Protein AF-A0A8T4ITV7-F1 (afdb_monomer)

Foldseek 3Di:
DDADPQADKDAPPVPRDIDGDGPLLRQLVVCVVVPDDLVVSLVVSCVVVVPVPDQSSVVSVVSVVVCVVVVNDDD

InterPro domains:
  IPR008792 Coenzyme PQQ synthesis protein D [PF05402] (8-73)
  IPR041881 Coenzyme PQQ synthesis protein D superfamily [G3DSA:1.10.10.1150] (2-74)

pLDDT: mean 86.11, std 7.14, range [59.28, 93.19]

Solvent-accessible surface area (backbone atoms only — not comparable to full-atom values): 4418 Å² total; per-residue (Å²): 120,46,85,51,98,73,24,33,36,41,68,38,86,90,78,74,49,73,48,75,32,50,62,69,57,31,49,45,52,53,38,45,75,74,68,46,51,68,65,57,35,25,50,52,50,39,71,76,40,71,87,65,76,84,47,46,56,61,50,48,52,49,51,53,49,53,35,36,74,66,64,74,41,84,132

Organism: NCBI:txid299421

Mean predicted aligned error: 4.42 Å

Sequence (75 aa):
MVESEDGIVFLNGRTGRYWQLNGTGSEVVRLLLSGETVESAATRLQEQFPGETVQAVSDVHALVRQLQDAKLLAR

Nearest PDB structures (foldseek):
  6jx3-assembly1_B  TM=9.086E-01  e=8.052E-04  Thermobifida fusca
  5v1u-assembly2_B  TM=8.561E-01  e=3.944E-03  Thermobaculum terrenum ATCC BAA-798
  3g2b-assembly1_A-2  TM=6.212E-01  e=1.080E-01  Xanthomonas campestris pv. campestris
  2jps-assembly1_A  TM=5.637E-01  e=1.336E+00  Saccharomyces cerevisiae
  8hkr-assembly1_B  TM=6.346E-01  e=2.590E+00  Mycobacterium tuberculosis H37Rv

Structure (mmCIF, N/CA/C/O backbone):
data_AF-A0A8T4ITV7-F1
#
_entry.id   AF-A0A8T4ITV7-F1
#
loop_
_atom_site.group_PDB
_atom_site.id
_atom_site.type_symbol
_atom_site.label_atom_id
_atom_site.label_alt_id
_atom_site.label_comp_id
_atom_site.label_asym_id
_atom_site.label_entity_id
_atom_site.label_seq_id
_atom_site.pdbx_PDB_ins_code
_atom_site.Cartn_x
_atom_site.Cartn_y
_atom_site.Cartn_z
_atom_site.occupancy
_atom_site.B_iso_or_equiv
_atom_site.auth_seq_id
_atom_site.auth_comp_id
_atom_site.auth_asym_id
_atom_site.auth_atom_id
_atom_site.pdbx_PDB_model_num
ATOM 1 N N . MET A 1 1 ? 8.311 -7.673 -1.228 1.00 82.81 1 MET A N 1
ATOM 2 C CA . MET A 1 1 ? 8.501 -6.358 -0.591 1.00 82.81 1 MET A CA 1
ATOM 3 C C . MET A 1 1 ? 9.870 -6.367 0.056 1.00 82.81 1 MET A C 1
ATOM 5 O O . MET A 1 1 ? 10.217 -7.397 0.622 1.00 82.81 1 MET A O 1
ATOM 9 N N . VAL A 1 2 ? 10.639 -5.292 -0.074 1.00 88.19 2 VAL A N 1
ATOM 10 C CA . VA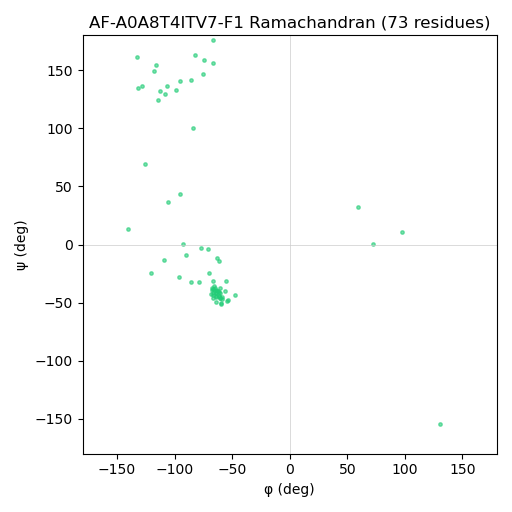L A 1 2 ? 11.934 -5.122 0.602 1.00 88.19 2 VAL A CA 1
ATOM 11 C C . VAL A 1 2 ? 11.914 -3.777 1.318 1.00 88.19 2 VAL A C 1
ATOM 13 O O . VAL A 1 2 ? 11.425 -2.799 0.752 1.00 88.19 2 VAL A O 1
ATOM 16 N N . GLU A 1 3 ? 12.407 -3.741 2.553 1.00 85.12 3 GLU A N 1
ATOM 17 C CA . GLU A 1 3 ? 12.603 -2.491 3.289 1.00 85.12 3 GLU A CA 1
ATOM 18 C C . GLU A 1 3 ? 13.959 -1.867 2.936 1.00 85.12 3 GLU A C 1
ATOM 20 O O . GLU A 1 3 ? 14.955 -2.565 2.744 1.00 85.12 3 GLU A O 1
ATOM 25 N N . SER A 1 4 ? 13.974 -0.545 2.828 1.00 83.06 4 SER A N 1
ATOM 26 C CA . SER A 1 4 ? 15.126 0.309 2.549 1.00 83.06 4 SER A CA 1
ATOM 27 C C . SER A 1 4 ? 15.123 1.473 3.545 1.00 83.06 4 SER A C 1
ATOM 29 O O . SER A 1 4 ? 14.091 1.780 4.145 1.00 83.06 4 SER A O 1
ATOM 31 N N . GLU A 1 5 ? 16.269 2.135 3.709 1.00 78.81 5 GLU A N 1
ATOM 32 C CA . GLU A 1 5 ? 16.402 3.354 4.520 1.00 78.81 5 GLU A CA 1
ATOM 33 C C . GLU A 1 5 ? 15.421 4.457 4.081 1.00 78.81 5 GLU A C 1
ATOM 35 O O . GLU A 1 5 ? 14.898 5.183 4.923 1.00 78.81 5 GLU A O 1
ATOM 40 N N . ASP A 1 6 ? 15.090 4.515 2.787 1.00 76.19 6 ASP A N 1
ATOM 41 C CA . ASP A 1 6 ? 14.195 5.524 2.209 1.00 76.19 6 ASP A CA 1
ATOM 42 C C . ASP A 1 6 ? 12.715 5.089 2.153 1.00 76.19 6 ASP A C 1
ATOM 44 O O . ASP A 1 6 ? 11.869 5.830 1.646 1.00 76.19 6 ASP A O 1
ATOM 48 N N . GLY A 1 7 ? 12.381 3.883 2.632 1.00 84.81 7 GLY A N 1
ATOM 49 C CA . GLY A 1 7 ? 11.016 3.349 2.634 1.00 84.81 7 GLY A CA 1
ATOM 50 C C . GLY A 1 7 ? 10.892 1.936 2.063 1.00 84.81 7 GLY A C 1
ATOM 51 O O . GLY A 1 7 ? 11.820 1.131 2.098 1.00 84.81 7 GLY A O 1
ATOM 52 N N . ILE A 1 8 ? 9.708 1.596 1.558 1.00 91.19 8 ILE A N 1
ATOM 53 C CA . ILE A 1 8 ? 9.393 0.254 1.057 1.00 91.19 8 ILE A CA 1
ATOM 54 C C . ILE A 1 8 ? 9.511 0.192 -0.464 1.00 91.19 8 ILE A C 1
ATOM 56 O O . ILE A 1 8 ? 8.925 1.003 -1.183 1.00 91.19 8 ILE A O 1
ATOM 60 N N . VAL A 1 9 ? 10.186 -0.848 -0.960 1.00 90.62 9 VAL A N 1
ATOM 61 C CA . VAL A 1 9 ? 10.268 -1.167 -2.386 1.00 90.62 9 VAL A CA 1
ATOM 62 C C . VAL A 1 9 ? 9.446 -2.413 -2.719 1.00 90.62 9 VAL A C 1
ATOM 64 O O . VAL A 1 9 ? 9.581 -3.492 -2.126 1.00 90.62 9 VAL A O 1
ATOM 67 N N . PHE A 1 10 ? 8.606 -2.275 -3.738 1.00 89.62 10 PHE A N 1
ATOM 68 C CA . PHE A 1 10 ? 7.862 -3.353 -4.369 1.00 89.62 10 PHE A CA 1
ATOM 69 C C . PHE A 1 10 ? 8.457 -3.679 -5.731 1.00 89.62 10 PHE A C 1
ATOM 71 O O . PHE A 1 10 ? 8.715 -2.785 -6.529 1.00 89.62 10 PHE A O 1
ATOM 78 N N . LEU A 1 11 ? 8.598 -4.969 -6.022 1.00 88.00 11 LEU A N 1
ATOM 79 C CA . LEU A 1 11 ? 8.937 -5.479 -7.345 1.00 88.00 11 LEU A CA 1
ATOM 80 C C . LEU A 1 11 ? 7.746 -6.277 -7.868 1.00 88.00 11 LEU A C 1
ATOM 82 O O . LEU A 1 11 ? 7.318 -7.243 -7.234 1.00 88.00 11 LEU A O 1
ATOM 86 N N . ASN A 1 12 ? 7.236 -5.918 -9.043 1.00 85.50 12 ASN A N 1
ATOM 87 C CA . ASN A 1 12 ? 6.299 -6.776 -9.756 1.00 85.50 12 ASN A CA 1
ATOM 88 C C . ASN A 1 12 ? 7.105 -7.806 -10.552 1.00 85.50 12 ASN A C 1
ATOM 90 O O . ASN A 1 12 ? 7.594 -7.520 -11.644 1.00 85.50 12 ASN A O 1
ATOM 94 N N . GLY A 1 13 ? 7.209 -9.023 -10.015 1.00 83.50 13 GLY A N 1
ATOM 95 C CA . GLY A 1 13 ? 7.997 -10.104 -10.617 1.00 83.50 13 GLY A CA 1
ATOM 96 C C . GLY A 1 13 ? 7.538 -10.542 -12.014 1.00 83.50 13 GLY A C 1
ATOM 97 O O . GLY A 1 13 ? 8.291 -11.212 -12.710 1.00 83.50 13 GLY A O 1
ATOM 98 N N . ARG A 1 14 ? 6.333 -10.154 -12.457 1.00 85.88 14 ARG A N 1
ATOM 99 C CA . ARG A 1 14 ? 5.832 -10.462 -13.808 1.00 85.88 14 ARG A CA 1
ATOM 100 C C . ARG A 1 14 ? 6.272 -9.440 -14.850 1.00 85.88 14 ARG A C 1
ATOM 102 O O . ARG A 1 14 ? 6.422 -9.798 -16.010 1.00 85.88 14 ARG A O 1
ATOM 109 N N . THR A 1 15 ? 6.419 -8.174 -14.458 1.00 87.81 15 THR A N 1
ATOM 110 C CA . THR A 1 15 ? 6.750 -7.072 -15.382 1.00 87.81 15 THR A CA 1
ATOM 111 C C . THR A 1 15 ? 8.172 -6.542 -15.209 1.00 87.81 15 THR A C 1
ATOM 113 O O . THR A 1 15 ? 8.634 -5.783 -16.053 1.00 87.81 15 THR A O 1
ATOM 116 N N . GLY A 1 16 ? 8.857 -6.900 -14.117 1.00 88.44 16 GLY A N 1
ATOM 117 C CA . GLY A 1 16 ? 10.185 -6.386 -13.769 1.00 88.44 16 GLY A CA 1
ATOM 118 C C . GLY A 1 16 ? 10.190 -4.932 -13.283 1.00 88.44 16 GLY A C 1
ATOM 119 O O . GLY A 1 16 ? 11.248 -4.397 -12.968 1.00 88.44 16 GLY A O 1
ATOM 120 N N . ARG A 1 17 ? 9.025 -4.278 -13.204 1.00 89.00 17 ARG A N 1
ATOM 121 C CA . ARG A 1 17 ? 8.903 -2.903 -12.706 1.00 89.00 17 ARG A CA 1
ATOM 122 C C . ARG A 1 17 ? 9.026 -2.864 -11.187 1.00 89.00 17 ARG A C 1
ATOM 124 O O . ARG A 1 17 ? 8.549 -3.776 -10.509 1.00 89.00 17 ARG A O 1
ATOM 131 N N . TYR A 1 18 ? 9.607 -1.785 -10.670 1.00 89.25 18 TYR A N 1
ATOM 132 C CA . TYR A 1 18 ? 9.652 -1.505 -9.240 1.00 89.25 18 TYR A CA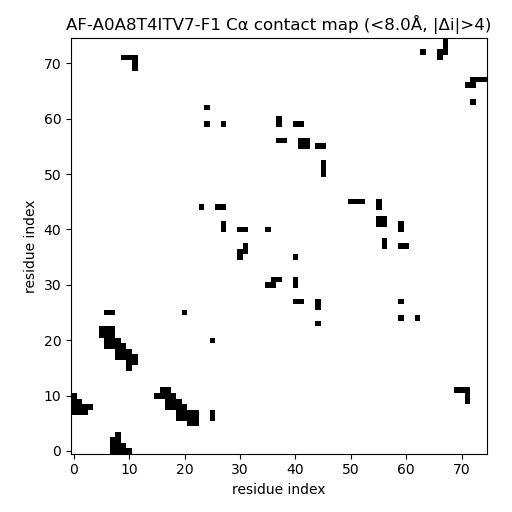 1
ATOM 133 C C . TYR A 1 18 ? 8.880 -0.229 -8.889 1.00 89.25 18 TYR A C 1
ATOM 135 O O . TYR A 1 18 ? 8.701 0.658 -9.725 1.00 89.25 18 TYR A O 1
ATOM 143 N N . TRP A 1 19 ? 8.418 -0.167 -7.644 1.00 89.88 19 TRP A N 1
ATOM 144 C CA . TRP A 1 19 ? 7.763 0.982 -7.028 1.00 89.88 19 TRP A CA 1
ATOM 145 C C . TRP A 1 19 ? 8.415 1.217 -5.678 1.00 89.88 19 TRP A C 1
ATOM 147 O O . TRP A 1 19 ? 8.615 0.267 -4.925 1.00 89.88 19 TRP A O 1
ATOM 157 N N . GLN A 1 20 ? 8.719 2.470 -5.373 1.00 91.19 20 GLN A N 1
ATOM 158 C CA . GLN A 1 20 ? 9.215 2.882 -4.070 1.00 91.19 20 GLN A CA 1
ATOM 159 C C . GLN A 1 20 ? 8.158 3.754 -3.409 1.00 91.19 20 GLN A C 1
ATOM 161 O O . GLN A 1 20 ? 7.617 4.664 -4.040 1.00 91.19 20 GLN A O 1
ATOM 166 N N . LEU A 1 21 ? 7.855 3.455 -2.154 1.00 89.38 21 LEU A N 1
ATOM 167 C CA . LEU A 1 21 ? 6.995 4.280 -1.326 1.00 89.38 21 LEU A CA 1
ATOM 168 C C . LEU A 1 21 ? 7.850 5.222 -0.491 1.00 89.38 21 LEU A C 1
ATOM 170 O O . LEU A 1 21 ? 8.885 4.820 0.035 1.00 89.38 21 LEU A O 1
ATOM 174 N N . ASN A 1 22 ? 7.380 6.459 -0.342 1.00 86.25 22 ASN A N 1
ATOM 175 C CA . ASN A 1 22 ? 7.922 7.386 0.645 1.00 86.25 22 ASN A CA 1
ATOM 176 C C . ASN A 1 22 ? 7.613 6.896 2.076 1.00 86.25 22 ASN A C 1
ATOM 178 O O . ASN A 1 22 ? 6.906 5.900 2.265 1.00 86.25 22 ASN A O 1
ATOM 182 N N . GLY A 1 23 ? 8.125 7.595 3.093 1.00 85.06 23 GLY A N 1
ATOM 183 C CA . GLY A 1 23 ? 7.929 7.218 4.499 1.00 85.06 23 GLY A CA 1
ATOM 184 C C . GLY A 1 23 ? 6.453 7.043 4.876 1.00 85.06 23 GLY A C 1
ATOM 185 O O . GLY A 1 23 ? 6.071 6.003 5.407 1.00 85.06 23 GLY A 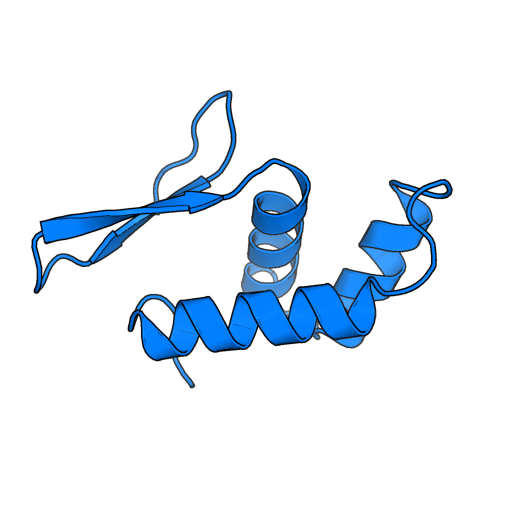O 1
ATOM 186 N N . THR A 1 24 ? 5.610 8.002 4.494 1.00 87.31 24 THR A N 1
ATOM 187 C CA . THR A 1 24 ? 4.163 7.990 4.746 1.00 87.31 24 THR A CA 1
ATOM 188 C C . THR A 1 24 ? 3.475 6.780 4.113 1.00 87.31 24 THR A C 1
ATOM 190 O O . THR A 1 24 ? 2.785 6.024 4.791 1.00 87.31 24 THR A O 1
ATOM 193 N N . GLY A 1 25 ? 3.699 6.534 2.819 1.00 88.19 25 GLY A N 1
ATOM 194 C CA . GLY A 1 25 ? 3.105 5.396 2.119 1.00 88.19 25 GLY A CA 1
ATOM 195 C C . GLY A 1 25 ? 3.633 4.048 2.610 1.00 88.19 25 GLY A C 1
ATOM 196 O O . GLY A 1 25 ? 2.893 3.064 2.633 1.00 88.19 25 GLY A O 1
ATOM 197 N N . SER A 1 26 ? 4.893 4.003 3.045 1.00 90.81 26 SER A N 1
ATOM 198 C CA . SER A 1 26 ? 5.484 2.813 3.660 1.00 90.81 26 SER A CA 1
ATOM 199 C C . SER A 1 26 ? 4.782 2.456 4.966 1.00 90.81 26 SER A C 1
ATOM 201 O O . SER A 1 26 ? 4.479 1.288 5.201 1.00 90.81 26 SER A O 1
ATOM 203 N N . GLU A 1 27 ? 4.467 3.459 5.786 1.00 89.94 27 GLU A N 1
ATOM 204 C CA . GLU A 1 27 ? 3.758 3.247 7.043 1.00 89.94 27 GLU A CA 1
ATOM 205 C C . GLU A 1 27 ? 2.324 2.765 6.827 1.00 89.94 27 GLU A C 1
ATOM 207 O O . GLU A 1 27 ? 1.903 1.783 7.435 1.00 89.94 27 GLU A O 1
ATOM 212 N N . VAL A 1 28 ? 1.606 3.360 5.870 1.00 90.94 28 VAL A N 1
ATOM 213 C CA . VAL A 1 28 ? 0.274 2.883 5.466 1.00 90.94 28 VAL A CA 1
ATOM 214 C C . VAL A 1 28 ? 0.308 1.407 5.088 1.00 90.94 28 VAL A C 1
ATOM 216 O O . VAL A 1 28 ? -0.513 0.624 5.559 1.00 90.94 28 VAL A O 1
ATOM 219 N N . VAL A 1 29 ? 1.266 1.003 4.252 1.00 90.38 29 VAL A N 1
ATOM 220 C CA . VAL A 1 29 ? 1.409 -0.399 3.849 1.00 90.38 29 VAL A CA 1
ATOM 221 C C . VAL A 1 29 ? 1.675 -1.304 5.049 1.00 90.38 29 VAL A C 1
ATOM 223 O O . VAL A 1 29 ? 1.086 -2.381 5.116 1.00 90.38 29 VAL A O 1
ATOM 226 N N . ARG A 1 30 ? 2.519 -0.890 6.002 1.00 90.19 30 ARG A N 1
ATOM 227 C CA . ARG A 1 30 ? 2.784 -1.674 7.218 1.00 90.19 30 ARG A CA 1
ATOM 228 C C . ARG A 1 30 ? 1.522 -1.892 8.048 1.00 90.19 30 ARG A C 1
ATOM 230 O O . ARG A 1 30 ? 1.261 -3.029 8.436 1.00 90.19 30 ARG A O 1
ATOM 237 N N . LEU A 1 31 ? 0.726 -0.845 8.258 1.00 91.81 31 LEU A N 1
ATOM 238 C CA . LEU A 1 31 ? -0.534 -0.919 9.006 1.00 91.81 31 LEU A CA 1
ATOM 239 C C . LEU A 1 31 ? -1.562 -1.816 8.297 1.00 91.81 31 LEU A C 1
ATOM 241 O O . LEU A 1 31 ? -2.215 -2.649 8.916 1.00 91.81 31 LEU A O 1
ATOM 245 N N . LEU A 1 32 ? -1.672 -1.727 6.972 1.00 90.88 32 LEU A N 1
ATOM 246 C CA . LEU A 1 32 ? -2.576 -2.607 6.226 1.00 90.88 32 LEU A CA 1
ATOM 247 C C . LEU A 1 32 ? -2.118 -4.075 6.271 1.00 90.88 32 LEU A C 1
ATOM 249 O O . LEU A 1 32 ? -2.942 -4.980 6.400 1.00 90.88 32 LEU A O 1
ATOM 253 N N . LEU A 1 33 ? -0.807 -4.335 6.206 1.00 88.62 33 LEU A N 1
ATOM 254 C CA . LEU A 1 33 ? -0.251 -5.689 6.318 1.00 88.62 33 LEU A CA 1
ATOM 255 C C . LEU A 1 33 ? -0.373 -6.276 7.732 1.00 88.62 33 LEU A C 1
ATOM 257 O O . LEU A 1 33 ? -0.409 -7.500 7.863 1.00 88.62 33 LEU A O 1
ATOM 261 N N . SER A 1 34 ? -0.468 -5.443 8.775 1.00 90.81 34 SER A N 1
ATOM 262 C CA . SER A 1 34 ? -0.780 -5.896 10.138 1.00 90.81 34 SER A CA 1
ATOM 263 C C . SER A 1 34 ? -2.270 -6.210 10.345 1.00 90.81 34 SER A C 1
ATOM 265 O O . SER A 1 34 ? -2.643 -6.716 11.403 1.00 90.81 34 SER A O 1
ATOM 267 N N . GLY A 1 35 ? -3.108 -5.982 9.326 1.00 91.56 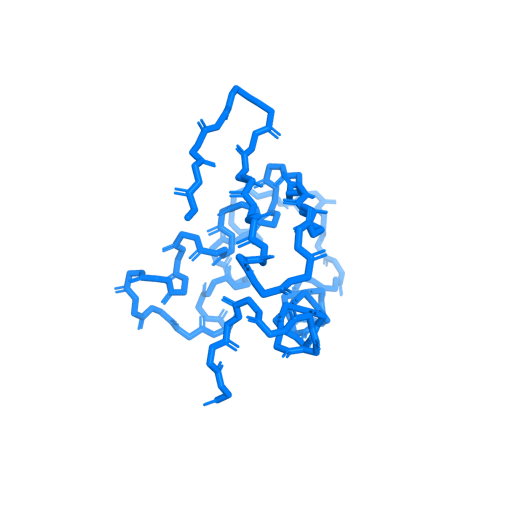35 GLY A N 1
ATOM 268 C CA . GLY A 1 35 ? -4.539 -6.284 9.332 1.00 91.56 35 GLY A CA 1
ATOM 269 C C . GLY A 1 35 ? -5.434 -5.091 9.661 1.00 91.56 35 GLY A C 1
ATOM 270 O O . GLY A 1 35 ? -6.627 -5.281 9.893 1.00 91.56 35 GLY A O 1
ATOM 271 N N . GLU A 1 36 ? -4.896 -3.872 9.694 1.00 93.19 36 GLU A N 1
ATOM 272 C CA . GLU A 1 36 ? -5.712 -2.681 9.910 1.00 93.19 36 GLU A CA 1
ATOM 273 C C . GLU A 1 36 ? -6.532 -2.291 8.684 1.00 93.19 36 GLU A C 1
ATOM 275 O O . GLU A 1 36 ? -6.223 -2.640 7.543 1.00 93.19 36 GLU A O 1
ATOM 280 N N . THR A 1 37 ? -7.590 -1.517 8.928 1.00 92.44 37 THR A N 1
ATOM 281 C CA . THR A 1 37 ? -8.384 -0.918 7.856 1.00 92.44 37 THR A CA 1
ATOM 282 C C . THR A 1 37 ? -7.730 0.366 7.350 1.00 92.44 37 THR A C 1
ATOM 284 O O . THR A 1 37 ? -6.892 0.973 8.021 1.00 92.44 37 THR A O 1
ATOM 287 N N . VAL A 1 38 ? -8.153 0.817 6.169 1.00 90.81 38 VAL A N 1
ATOM 288 C CA . VAL A 1 38 ? -7.722 2.097 5.587 1.00 90.81 38 VAL A CA 1
ATOM 289 C C . VAL A 1 38 ? -8.011 3.268 6.528 1.00 90.81 38 VAL A C 1
ATOM 291 O O . VAL A 1 38 ? -7.178 4.157 6.681 1.00 90.81 38 VAL A O 1
ATOM 294 N N . GLU A 1 39 ? -9.161 3.250 7.194 1.00 91.31 39 GLU A N 1
ATOM 295 C CA . GLU A 1 39 ? -9.585 4.290 8.128 1.00 91.31 39 GLU A CA 1
ATOM 296 C C . GLU A 1 39 ? -8.686 4.317 9.370 1.00 91.31 39 GLU A C 1
ATOM 298 O O . GLU A 1 39 ? -8.204 5.383 9.743 1.00 91.31 39 GLU A O 1
ATOM 303 N N . SER A 1 40 ? -8.392 3.150 9.958 1.00 91.75 40 SER A N 1
ATOM 304 C CA . SER A 1 40 ? -7.469 3.033 11.098 1.00 91.75 40 SER A CA 1
ATOM 305 C C . SER A 1 40 ? -6.062 3.509 10.733 1.00 91.75 40 SER A C 1
ATOM 307 O O . SER A 1 40 ? -5.457 4.295 11.466 1.00 91.75 40 SER A O 1
ATOM 309 N N . ALA A 1 41 ? -5.571 3.112 9.554 1.00 92.06 41 ALA A N 1
ATOM 310 C CA . ALA A 1 41 ? -4.271 3.542 9.060 1.00 92.06 41 ALA A CA 1
ATOM 311 C C . ALA A 1 41 ? -4.210 5.066 8.869 1.00 92.06 41 ALA A C 1
ATOM 313 O O . ALA A 1 41 ? -3.254 5.706 9.298 1.00 92.06 41 ALA A O 1
ATOM 314 N N . ALA A 1 42 ? -5.252 5.667 8.289 1.00 90.50 42 ALA A N 1
ATOM 315 C CA . ALA A 1 42 ? -5.338 7.112 8.107 1.00 90.50 42 ALA A CA 1
ATOM 316 C C . ALA A 1 42 ? -5.432 7.882 9.433 1.00 90.50 42 ALA A C 1
ATOM 318 O O . ALA A 1 42 ? -4.880 8.979 9.532 1.00 90.50 42 ALA A O 1
ATOM 319 N N . THR A 1 43 ? -6.116 7.339 10.445 1.00 90.19 43 THR A N 1
ATOM 320 C CA . THR A 1 43 ? -6.151 7.921 11.795 1.00 90.19 43 THR A CA 1
ATOM 321 C C . TH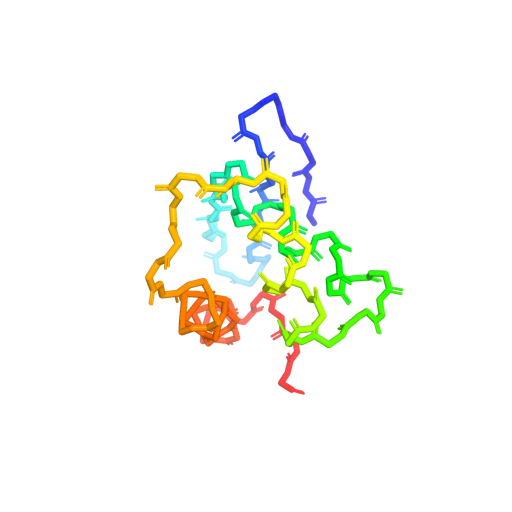R A 1 43 ? -4.763 7.911 12.425 1.00 90.19 43 THR A C 1
ATOM 323 O O . THR A 1 43 ? -4.292 8.963 12.850 1.00 90.19 43 THR A O 1
ATOM 326 N N . ARG A 1 44 ? -4.061 6.772 12.407 1.00 88.69 44 ARG A N 1
ATOM 327 C CA . ARG A 1 44 ? -2.694 6.680 12.948 1.00 88.69 44 ARG A CA 1
ATOM 328 C C . ARG A 1 44 ? -1.713 7.606 12.248 1.00 88.69 44 ARG A C 1
ATOM 330 O O . ARG A 1 44 ? -0.854 8.208 12.883 1.00 88.69 44 ARG A O 1
ATOM 337 N N . LEU A 1 45 ? -1.871 7.757 10.941 1.00 87.12 45 LEU A N 1
ATOM 338 C CA . LEU A 1 45 ? -1.037 8.646 10.151 1.00 87.12 45 LEU A CA 1
ATOM 339 C C . LEU A 1 45 ? -1.250 10.117 10.535 1.00 87.12 45 LEU A C 1
ATOM 341 O O . LEU A 1 45 ? -0.288 10.868 10.646 1.00 87.12 45 LEU A O 1
ATOM 345 N N . GLN A 1 46 ? -2.491 10.521 10.819 1.00 87.25 46 GLN A N 1
ATOM 346 C CA . GLN A 1 46 ? -2.789 11.861 11.338 1.00 87.25 46 GLN A CA 1
ATOM 347 C C . GLN A 1 46 ? -2.248 12.075 12.756 1.00 87.25 46 GLN A C 1
ATOM 349 O O . GLN A 1 46 ? -1.767 13.163 13.063 1.00 87.25 46 GLN A O 1
ATOM 354 N N . GLU A 1 47 ? -2.298 11.052 13.614 1.00 86.88 47 GLU A N 1
ATOM 355 C CA . GLU A 1 47 ? -1.711 11.104 14.961 1.00 86.88 47 GLU A CA 1
ATOM 356 C C . GLU A 1 47 ? -0.185 11.265 14.909 1.00 86.88 47 GLU A C 1
ATOM 358 O O . GLU A 1 47 ? 0.391 12.015 15.697 1.00 86.88 47 GLU A O 1
ATOM 363 N N . GLN A 1 48 ? 0.469 10.590 13.962 1.00 83.50 48 GLN A N 1
ATOM 364 C CA . GLN A 1 48 ? 1.919 10.626 13.784 1.00 83.50 48 GLN A CA 1
ATOM 365 C C . GLN A 1 48 ? 2.403 11.897 13.066 1.00 83.50 48 GLN A C 1
ATOM 367 O O . GLN A 1 48 ? 3.485 12.399 13.373 1.00 83.50 48 GLN A O 1
ATOM 372 N N . PHE A 1 49 ? 1.595 12.440 12.148 1.00 79.94 49 PHE A N 1
ATOM 373 C CA . PHE A 1 49 ? 1.904 13.625 11.340 1.00 79.94 49 PHE A CA 1
ATOM 374 C C . PHE A 1 49 ? 0.811 14.706 11.476 1.00 79.94 49 PHE A C 1
ATOM 376 O O . PHE A 1 49 ? 0.103 15.015 10.513 1.00 79.94 49 PHE A O 1
ATOM 383 N N . PRO A 1 50 ? 0.680 15.352 12.652 1.00 73.12 50 PRO A N 1
ATOM 384 C CA . PRO A 1 50 ? -0.414 16.287 12.942 1.00 73.12 50 PRO A CA 1
ATOM 385 C C . PRO A 1 50 ? -0.445 17.549 12.054 1.00 73.12 50 PRO A C 1
ATOM 387 O O . PRO A 1 50 ? -1.443 18.271 12.056 1.00 73.12 50 PRO A O 1
ATOM 390 N N . GLY A 1 51 ? 0.614 17.819 11.279 1.00 69.38 51 GLY A N 1
ATOM 391 C CA . GLY A 1 51 ? 0.714 18.951 10.346 1.00 69.38 51 GLY A CA 1
ATOM 392 C C . GLY A 1 51 ? 0.232 18.688 8.911 1.00 69.38 51 GLY A C 1
ATOM 393 O O . GLY A 1 51 ? 0.123 19.640 8.143 1.00 69.38 51 GLY A O 1
ATOM 394 N N . GLU A 1 52 ? -0.072 17.439 8.537 1.00 64.69 52 GLU A N 1
ATOM 395 C CA . GLU A 1 52 ? -0.463 17.044 7.165 1.00 64.69 52 GLU A CA 1
ATOM 396 C C . GLU A 1 52 ? -1.977 16.738 7.047 1.00 64.69 52 GLU A C 1
ATOM 398 O O . GLU A 1 52 ? -2.435 15.836 6.347 1.00 64.69 52 GLU A O 1
ATOM 403 N N . THR A 1 53 ? -2.797 17.494 7.777 1.00 60.78 53 THR A N 1
ATOM 404 C CA . THR A 1 53 ? -4.131 17.086 8.256 1.00 60.78 53 THR A CA 1
ATOM 405 C C . THR A 1 53 ? -5.331 17.500 7.393 1.00 60.78 53 THR A C 1
ATOM 407 O O . THR A 1 53 ? -6.363 17.893 7.929 1.00 60.78 53 THR A O 1
ATOM 410 N N . VAL A 1 54 ? -5.282 17.378 6.060 1.00 59.28 54 VAL A N 1
ATOM 411 C CA . VAL A 1 54 ? -6.498 17.667 5.252 1.00 59.28 54 VAL A CA 1
ATOM 412 C C . VAL A 1 54 ? -7.003 16.492 4.411 1.00 59.28 54 VAL A C 1
ATOM 414 O O . VAL A 1 54 ? -8.202 16.438 4.142 1.00 59.28 54 VAL A O 1
ATOM 417 N N . GLN A 1 55 ? -6.175 15.510 4.029 1.00 76.38 55 GLN A N 1
ATOM 418 C CA . GLN A 1 55 ? -6.616 14.468 3.080 1.00 76.38 55 GLN A CA 1
ATOM 419 C C . GLN A 1 55 ? -6.143 13.036 3.370 1.00 76.38 55 GLN A C 1
ATOM 421 O O . GLN A 1 55 ? -6.387 12.161 2.544 1.00 76.38 55 GLN A O 1
ATOM 426 N N . ALA A 1 56 ? -5.608 12.741 4.561 1.00 80.00 56 ALA A N 1
ATOM 427 C CA . ALA A 1 56 ? -4.999 11.440 4.880 1.00 80.00 56 ALA A CA 1
ATOM 428 C C . ALA A 1 56 ? -5.839 10.209 4.472 1.00 80.00 56 ALA A C 1
ATOM 430 O O . ALA A 1 56 ? -5.312 9.280 3.872 1.00 80.00 56 ALA A O 1
ATOM 431 N N . VAL A 1 57 ? -7.156 10.200 4.715 1.00 84.88 57 VAL A N 1
ATOM 432 C CA . VAL A 1 57 ? -8.033 9.087 4.286 1.00 84.88 57 VAL A CA 1
ATOM 433 C C . VAL A 1 57 ? -8.090 8.962 2.758 1.00 84.88 57 VAL A C 1
ATOM 435 O O . VAL A 1 57 ? -7.970 7.866 2.210 1.00 84.88 57 VAL A O 1
ATOM 438 N N . SER A 1 58 ? -8.250 10.082 2.050 1.00 85.94 58 SER A N 1
ATOM 439 C CA . SER A 1 58 ? -8.260 10.112 0.58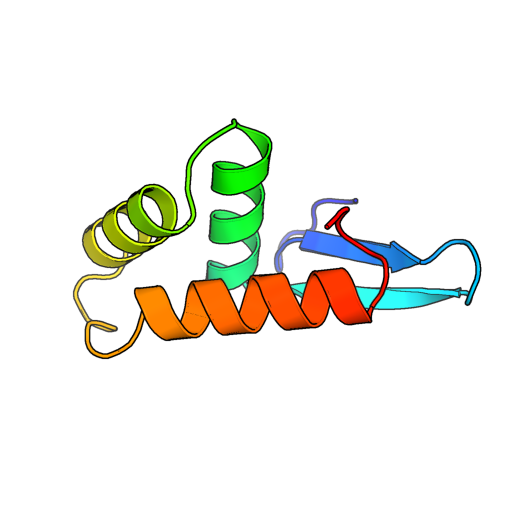2 1.00 85.94 58 SER A CA 1
ATOM 440 C C . SER A 1 58 ? -6.916 9.665 0.006 1.00 85.94 58 SER A C 1
ATOM 442 O O . SER A 1 58 ? -6.892 8.906 -0.965 1.00 85.94 58 SER A O 1
ATOM 444 N N . ASP A 1 59 ? -5.815 10.079 0.630 1.00 86.38 59 ASP A N 1
ATOM 445 C CA . ASP A 1 59 ? -4.455 9.744 0.212 1.00 86.38 59 ASP A CA 1
ATOM 446 C C . ASP A 1 59 ? -4.160 8.259 0.417 1.00 86.38 59 ASP A C 1
ATOM 448 O O . ASP A 1 59 ? -3.658 7.597 -0.494 1.00 86.38 59 ASP A O 1
ATOM 452 N N . VAL A 1 60 ? -4.573 7.693 1.556 1.00 89.69 60 VAL A N 1
ATOM 453 C CA . VAL A 1 60 ? -4.494 6.248 1.808 1.00 89.69 60 VAL A CA 1
ATOM 454 C C . VAL A 1 60 ? -5.314 5.478 0.773 1.00 89.69 60 VAL A C 1
ATOM 456 O O . VAL A 1 60 ? -4.812 4.527 0.170 1.00 89.69 60 VAL A O 1
ATOM 459 N N . HIS A 1 61 ? -6.550 5.899 0.486 1.00 91.19 61 HIS A N 1
ATOM 460 C CA . HIS A 1 61 ? -7.352 5.260 -0.559 1.00 91.19 61 HIS A CA 1
ATOM 461 C C . HIS A 1 61 ? -6.712 5.372 -1.949 1.00 91.19 61 HIS A C 1
ATOM 463 O O . HIS A 1 61 ? -6.772 4.420 -2.730 1.00 91.19 61 HIS A O 1
ATOM 469 N N . ALA A 1 62 ? -6.127 6.521 -2.291 1.00 91.62 62 ALA A N 1
ATOM 470 C CA . ALA A 1 62 ? -5.439 6.714 -3.562 1.00 91.62 62 ALA A CA 1
ATOM 471 C C . ALA A 1 62 ? -4.215 5.796 -3.676 1.00 91.62 62 ALA A C 1
ATOM 473 O O . ALA A 1 62 ? -4.058 5.130 -4.700 1.00 91.62 62 ALA A O 1
ATOM 474 N N . LEU A 1 63 ? -3.414 5.692 -2.614 1.00 91.06 63 LEU A N 1
ATOM 475 C CA . LEU A 1 63 ? -2.269 4.791 -2.542 1.00 91.06 63 LEU A CA 1
ATOM 476 C C . LEU A 1 63 ? -2.688 3.328 -2.730 1.00 91.06 63 LEU A C 1
ATOM 478 O O . LEU A 1 63 ? -2.133 2.638 -3.585 1.00 91.06 63 LEU A O 1
ATOM 482 N N . VAL A 1 64 ? -3.698 2.857 -1.990 1.00 91.38 64 VAL A N 1
ATOM 483 C CA . VAL A 1 64 ? -4.186 1.472 -2.105 1.00 91.38 64 VAL A CA 1
ATOM 484 C C . VAL A 1 64 ? -4.655 1.172 -3.526 1.00 91.38 64 VAL A C 1
ATOM 486 O O . VAL A 1 64 ? -4.264 0.152 -4.095 1.00 91.38 64 VAL A O 1
ATOM 489 N N . ARG A 1 65 ? -5.423 2.082 -4.141 1.00 92.50 65 ARG A N 1
ATOM 490 C CA . ARG A 1 65 ? -5.862 1.931 -5.538 1.00 92.50 65 ARG A CA 1
ATOM 491 C C . ARG A 1 65 ? -4.680 1.816 -6.499 1.00 92.50 65 ARG A C 1
ATOM 493 O O . ARG A 1 65 ? -4.646 0.891 -7.306 1.00 92.50 65 ARG A O 1
ATOM 500 N N . GLN A 1 66 ? -3.679 2.689 -6.376 1.00 91.38 66 GLN A N 1
ATOM 501 C CA . GLN A 1 66 ? -2.487 2.646 -7.231 1.00 91.38 66 GLN A CA 1
ATOM 502 C C . GLN A 1 66 ? -1.713 1.328 -7.084 1.00 91.38 66 GLN A C 1
ATOM 504 O O . GLN A 1 66 ? -1.269 0.754 -8.081 1.00 91.38 66 GLN A O 1
ATOM 509 N N . LEU A 1 67 ? -1.581 0.813 -5.860 1.00 89.44 67 LEU A N 1
ATOM 510 C CA . LEU A 1 67 ? -0.914 -0.464 -5.600 1.00 89.44 67 LEU A CA 1
ATOM 511 C C . LEU A 1 67 ? -1.701 -1.658 -6.168 1.00 89.44 67 LEU A C 1
ATOM 513 O O . LEU A 1 67 ? -1.104 -2.583 -6.728 1.00 89.44 67 LEU A O 1
ATOM 517 N N . GLN A 1 68 ? -3.031 -1.640 -6.078 1.00 91.00 68 GLN A N 1
ATOM 518 C CA . GLN A 1 68 ? -3.898 -2.663 -6.674 1.00 91.00 68 GLN A CA 1
ATOM 519 C C . GLN A 1 68 ? -3.852 -2.638 -8.209 1.00 91.00 68 GLN A C 1
ATOM 521 O O . GLN A 1 68 ? -3.765 -3.692 -8.852 1.00 91.00 68 GLN A O 1
ATOM 526 N N . ASP A 1 69 ? -3.852 -1.451 -8.815 1.00 90.38 69 ASP A N 1
ATOM 527 C CA . ASP A 1 69 ? -3.734 -1.282 -10.267 1.00 90.38 69 ASP A CA 1
ATOM 528 C C . ASP A 1 69 ? -2.368 -1.758 -10.777 1.00 90.38 69 ASP A C 1
ATOM 530 O O . ASP A 1 69 ? -2.282 -2.438 -11.804 1.00 90.38 69 ASP A O 1
ATOM 534 N N . ALA A 1 70 ? -1.311 -1.522 -9.996 1.00 87.62 70 ALA A N 1
ATOM 535 C CA . ALA A 1 70 ? 0.036 -2.035 -10.239 1.00 87.62 70 ALA A CA 1
ATOM 536 C C . ALA A 1 70 ? 0.194 -3.555 -10.003 1.00 87.62 70 ALA A C 1
ATOM 538 O O . ALA A 1 70 ? 1.266 -4.111 -10.270 1.00 87.62 70 ALA A O 1
ATOM 539 N N . LYS A 1 71 ? -0.862 -4.243 -9.538 1.00 87.75 71 LYS A N 1
ATOM 540 C CA . LYS A 1 71 ? -0.857 -5.669 -9.156 1.00 87.75 71 LYS A CA 1
ATOM 541 C C . LYS A 1 71 ? 0.139 -5.991 -8.039 1.00 87.75 71 LYS A C 1
ATOM 543 O O . LYS A 1 71 ? 0.713 -7.078 -8.020 1.00 87.75 71 LYS A O 1
ATOM 548 N N . LEU A 1 72 ? 0.348 -5.038 -7.133 1.00 84.94 72 LEU A N 1
ATOM 549 C CA . LEU A 1 72 ? 1.220 -5.179 -5.966 1.00 84.94 72 LEU A CA 1
ATOM 550 C C . LEU A 1 72 ? 0.461 -5.576 -4.701 1.00 84.94 72 LEU A C 1
ATOM 552 O O . LEU A 1 72 ? 1.031 -6.236 -3.838 1.00 84.94 72 LEU A O 1
ATOM 556 N N . LEU A 1 73 ? -0.816 -5.205 -4.612 1.00 82.25 73 LEU A N 1
ATOM 557 C CA . LEU A 1 73 ? -1.736 -5.664 -3.577 1.00 82.25 73 LEU A CA 1
ATOM 558 C C . LEU A 1 73 ? -2.892 -6.442 -4.204 1.00 82.25 73 LEU A C 1
ATOM 560 O O . LEU A 1 73 ? -3.303 -6.173 -5.338 1.00 82.25 73 LEU A O 1
ATOM 564 N N . ALA A 1 74 ? -3.407 -7.413 -3.451 1.00 78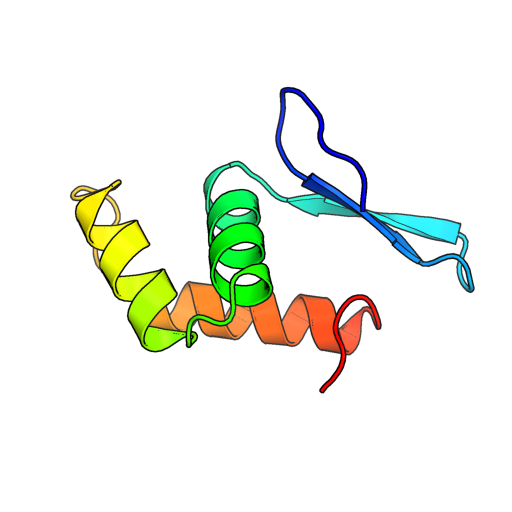.06 74 ALA A N 1
ATOM 565 C CA . ALA A 1 74 ? -4.663 -8.066 -3.784 1.00 78.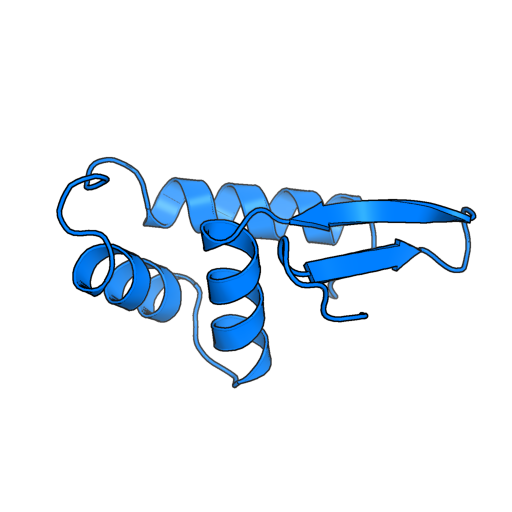06 74 ALA A CA 1
ATOM 566 C C . ALA A 1 74 ? -5.829 -7.072 -3.645 1.00 78.06 74 ALA A C 1
ATOM 568 O O . ALA A 1 74 ? -5.718 -6.049 -2.960 1.00 78.06 74 ALA A O 1
ATOM 569 N N . ARG A 1 75 ? -6.916 -7.355 -4.364 1.00 70.31 75 ARG A N 1
ATOM 570 C CA . ARG A 1 75 ? -8.117 -6.523 -4.348 1.00 70.31 75 ARG A CA 1
ATOM 571 C C . ARG A 1 75 ? -8.977 -6.836 -3.133 1.00 70.31 75 ARG A C 1
ATOM 573 O O . ARG A 1 75 ? -9.080 -8.041 -2.818 1.00 70.31 75 ARG A O 1
#

Secondary structure (DSSP, 8-state):
-EEETTEEEEE-TTT--EEE--HHHHHHHHHHHTT--HHHHHHHHHHH-TTSTTSHHHHHHHHHHHHHH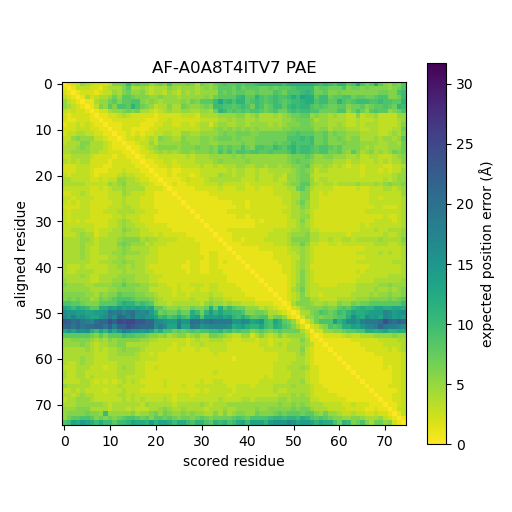TTSS--

Radius of gyration: 12.35 Å; Cα contacts (8 Å, |Δi|>4): 77; chains: 1; bounding box: 26×29×30 Å